Protein AF-R9J2E4-F1 (afdb_monomer)

Radius of gyration: 20.89 Å; Cα contacts (8 Å, |Δi|>4): 114; chains: 1; bounding box: 54×39×55 Å

Sequence (176 aa):
MMWQRSGEFEKGIFENISFSDSSAIKKELKNSLKVDINKNELLSELLDEFDKLCQMRHAIVHSSRVLAGKNAIQLNIPPSIDKLSIRVGYAQLQECASICTACVMTFNLKLFEVMGHRWAIDWRRLTDFWDEEKEDEYFSKIWDIFSSVIDRNEADLAEMTKAECINAIKIEYQLD

Mean predicted aligned error: 6.97 Å

pLDDT: mean 86.74, std 9.84, range [40.75, 96.5]

Secondary structure (DSSP, 8-state):
---PPTT-HHHHHTTT----SHHHHHHHHHHHH-----TTSHHHHHHHHHHHHHHHHHHHHHSTTB--HHHHHHTTPPP-SS--B----HHHHHHHHHHHHHHHHHHHHHHHHHHHHIIIIIGGG-TTT--GGGHHHHHHHHHHHHS-HHHHH-TTT-S--HHHHHHHHHHHHT--

Foldseek 3Di:
DDPDDPPCVVVVLCPVQDPLAVVSVQVSCCVPVVDHDDCPDPLVVLRLVSRLVSQQVCCVPPVVQWRDPVSCVSVVHDDDPDTDGDDADPVNVVVNVVSVVVNVLSVLVVVLVVLLVCLLPVQVPVPVRDDPVCSLVSLVVSCVVRPDPVCVVVVVNPPDDSVRVNVVSCVVSVHD

Structure (mmCIF, N/CA/C/O backbone):
data_AF-R9J2E4-F1
#
_entry.id   AF-R9J2E4-F1
#
loop_
_atom_site.group_PDB
_atom_site.id
_atom_site.type_symbol
_atom_site.label_atom_id
_atom_site.label_alt_id
_atom_site.label_comp_id
_atom_site.label_asym_id
_atom_site.label_entity_id
_atom_site.label_seq_id
_atom_site.pdbx_PDB_ins_code
_atom_site.Cartn_x
_atom_site.Cartn_y
_atom_site.Cartn_z
_atom_site.occupancy
_atom_site.B_iso_or_equiv
_atom_site.auth_seq_id
_atom_site.auth_comp_id
_atom_site.auth_asym_id
_atom_site.auth_atom_id
_atom_site.pdbx_PDB_model_num
ATOM 1 N N . MET A 1 1 ? 7.276 24.646 16.918 1.00 40.75 1 MET A N 1
ATOM 2 C CA . MET A 1 1 ? 6.003 25.365 16.699 1.00 40.75 1 MET A CA 1
ATOM 3 C C . MET A 1 1 ? 5.541 25.013 15.294 1.00 40.75 1 MET A C 1
ATOM 5 O O . MET A 1 1 ? 6.239 25.363 14.353 1.00 40.75 1 MET A O 1
ATOM 9 N N . MET A 1 2 ? 4.483 24.208 15.159 1.00 46.66 2 MET A N 1
ATOM 10 C CA . MET A 1 2 ? 3.918 23.849 13.851 1.00 46.66 2 MET A CA 1
ATOM 11 C C . MET A 1 2 ? 3.083 25.026 13.342 1.00 46.66 2 MET A C 1
ATOM 13 O O . MET A 1 2 ? 2.200 25.494 14.051 1.00 46.66 2 MET A O 1
ATOM 17 N N . TRP A 1 3 ? 3.396 25.515 12.144 1.00 57.69 3 TRP A N 1
ATOM 18 C CA . TRP A 1 3 ? 2.785 26.705 11.533 1.00 57.69 3 TRP A CA 1
ATOM 19 C C . TRP A 1 3 ? 1.560 26.393 10.657 1.00 57.69 3 TRP A C 1
ATOM 21 O O . TRP A 1 3 ? 1.085 27.259 9.928 1.00 57.69 3 TRP A O 1
ATOM 31 N N . GLN A 1 4 ? 1.057 25.158 10.685 1.00 58.44 4 GLN A N 1
ATOM 32 C CA . GLN A 1 4 ? 0.006 24.712 9.772 1.00 58.44 4 GLN A CA 1
ATOM 33 C C . GLN A 1 4 ? -1.395 24.885 10.365 1.00 58.44 4 GLN A C 1
ATOM 35 O O . GLN A 1 4 ? -1.623 24.646 11.552 1.00 58.44 4 GLN A O 1
ATOM 40 N N . ARG A 1 5 ? -2.342 25.306 9.516 1.00 55.28 5 ARG A N 1
ATOM 41 C CA . ARG A 1 5 ? -3.768 25.403 9.857 1.00 55.28 5 ARG A CA 1
ATOM 42 C C . ARG A 1 5 ? -4.357 24.007 10.087 1.00 55.28 5 ARG A C 1
ATOM 44 O O . ARG A 1 5 ? -3.925 23.031 9.475 1.00 55.28 5 ARG A O 1
ATOM 51 N N . SER A 1 6 ? -5.377 23.920 10.943 1.00 56.59 6 SER A N 1
ATOM 52 C CA . SER A 1 6 ? -6.160 22.694 11.138 1.00 56.59 6 SER A CA 1
ATOM 53 C C . SER A 1 6 ? -6.659 22.170 9.785 1.00 56.59 6 SER A C 1
ATOM 55 O O . SER A 1 6 ? -7.326 22.908 9.061 1.00 56.59 6 SER A O 1
ATOM 57 N N . GLY A 1 7 ? -6.314 20.925 9.445 1.00 60.28 7 GLY A N 1
ATOM 58 C CA . GLY A 1 7 ? -6.636 20.295 8.156 1.00 60.28 7 GLY A CA 1
ATOM 59 C C . GLY A 1 7 ? -5.485 20.224 7.142 1.00 60.28 7 GLY A C 1
ATOM 60 O O . GLY A 1 7 ? -5.644 19.583 6.111 1.00 60.28 7 GLY A O 1
ATOM 61 N N . GLU A 1 8 ? -4.318 20.820 7.418 1.00 66.19 8 GLU A N 1
ATOM 62 C CA . GLU A 1 8 ? -3.127 20.702 6.548 1.00 66.19 8 GLU A CA 1
ATOM 63 C C . GLU A 1 8 ? -2.007 19.839 7.137 1.00 66.19 8 GLU A C 1
ATOM 65 O O . GLU A 1 8 ? -0.929 19.744 6.556 1.00 66.19 8 GLU A O 1
ATOM 70 N N . PHE A 1 9 ? -2.277 19.174 8.259 1.00 72.38 9 PHE A N 1
ATOM 71 C CA . PHE A 1 9 ? -1.308 18.343 8.971 1.00 72.38 9 PHE A CA 1
ATOM 72 C C . PHE A 1 9 ? -0.713 17.238 8.084 1.00 72.38 9 PHE A C 1
ATOM 74 O O . PHE A 1 9 ? 0.498 17.033 8.080 1.00 72.38 9 PHE A O 1
ATOM 81 N N . GLU A 1 10 ? -1.550 16.610 7.252 1.00 72.81 10 GLU A N 1
ATOM 82 C CA . GLU A 1 10 ? -1.152 15.630 6.230 1.00 72.81 10 GLU A CA 1
ATOM 83 C C . GLU A 1 10 ? -0.033 16.188 5.328 1.00 72.81 10 GLU A C 1
ATOM 85 O O . GLU A 1 10 ? 0.986 15.542 5.091 1.00 72.81 10 GLU A O 1
ATOM 90 N N . LYS A 1 11 ? -0.187 17.436 4.858 1.00 72.00 11 LYS A N 1
ATOM 91 C CA . LYS A 1 11 ? 0.779 18.082 3.958 1.00 72.00 11 LYS A CA 1
ATOM 92 C C . LYS A 1 11 ? 2.100 18.373 4.661 1.00 72.00 11 LYS A C 1
ATOM 94 O O . LYS A 1 11 ? 3.134 18.324 4.009 1.00 72.00 11 LYS A O 1
ATOM 99 N N . GLY A 1 12 ? 2.071 18.684 5.959 1.00 76.69 12 GLY A N 1
ATOM 100 C CA . GLY A 1 12 ? 3.279 18.884 6.763 1.00 76.69 12 GLY A CA 1
ATOM 101 C C . GLY A 1 12 ? 4.038 17.605 7.052 1.00 76.69 12 GLY A C 1
ATOM 102 O O . GLY A 1 12 ? 5.264 17.614 7.004 1.00 76.69 12 GLY A O 1
ATOM 103 N N . ILE A 1 13 ? 3.328 16.502 7.302 1.00 76.88 13 ILE A N 1
ATOM 104 C CA . ILE A 1 13 ? 3.967 15.193 7.491 1.00 76.88 13 ILE A CA 1
ATOM 105 C C . ILE A 1 13 ? 4.740 14.796 6.232 1.00 76.88 13 ILE A C 1
ATOM 107 O O . ILE A 1 13 ? 5.854 14.291 6.334 1.00 76.88 13 ILE A O 1
ATOM 111 N N . PHE A 1 14 ? 4.169 15.053 5.054 1.00 81.19 14 PHE A N 1
ATOM 112 C CA . PHE A 1 14 ? 4.773 14.683 3.773 1.00 81.19 14 PHE A CA 1
ATOM 113 C C . PHE A 1 14 ? 5.559 15.817 3.100 1.00 81.19 14 PHE A C 1
ATOM 115 O O . PHE A 1 14 ? 5.962 15.694 1.940 1.00 81.19 14 PHE A O 1
ATOM 122 N N . GLU A 1 15 ? 5.820 16.917 3.807 1.00 77.62 15 GLU A N 1
ATOM 123 C CA . GLU A 1 15 ? 6.596 18.026 3.264 1.00 77.62 15 GLU A CA 1
ATOM 124 C C . GLU A 1 15 ? 8.044 17.576 3.008 1.00 77.62 15 GLU A C 1
ATOM 126 O O . GLU A 1 15 ? 8.717 17.045 3.890 1.00 77.62 15 GLU A O 1
ATOM 131 N N . ASN A 1 16 ? 8.541 17.794 1.786 1.00 78.19 16 ASN A N 1
ATOM 132 C CA . ASN A 1 16 ? 9.848 17.319 1.301 1.00 78.19 16 ASN A CA 1
ATOM 133 C C . ASN A 1 16 ? 9.989 15.794 1.160 1.00 78.19 16 ASN A C 1
ATOM 135 O O . ASN A 1 16 ? 11.105 15.292 0.999 1.00 78.19 16 ASN A O 1
ATOM 139 N N . ILE A 1 17 ? 8.881 15.053 1.170 1.00 81.06 17 ILE A N 1
ATOM 140 C CA . ILE A 1 17 ? 8.891 13.608 0.944 1.00 81.06 17 ILE A CA 1
ATOM 141 C C . ILE A 1 17 ? 8.565 13.323 -0.517 1.00 81.06 17 ILE A C 1
ATOM 143 O O . ILE A 1 17 ? 7.526 13.718 -1.040 1.00 81.06 17 ILE A O 1
ATOM 147 N N . SER A 1 18 ? 9.467 12.606 -1.180 1.00 78.81 18 SER A N 1
ATOM 148 C CA . SER A 1 18 ? 9.242 12.064 -2.515 1.00 78.81 18 SER A CA 1
ATOM 149 C C . SER A 1 18 ? 9.062 10.556 -2.400 1.00 78.81 18 SER A C 1
ATOM 151 O O . SER A 1 18 ? 9.998 9.847 -2.037 1.00 78.81 18 SER A O 1
ATOM 153 N N . PHE A 1 19 ? 7.877 10.049 -2.745 1.00 83.31 19 PHE A N 1
ATOM 154 C CA . PHE A 1 19 ? 7.602 8.610 -2.863 1.00 83.31 19 PHE A CA 1
ATOM 155 C C . PHE A 1 19 ? 8.169 8.053 -4.178 1.00 83.31 19 PHE A C 1
ATOM 157 O O . PHE A 1 19 ? 7.473 7.472 -5.009 1.00 83.31 19 PHE A O 1
ATOM 164 N N . SER A 1 20 ? 9.452 8.323 -4.410 1.00 84.31 20 SER A N 1
ATOM 165 C CA . SER A 1 20 ? 10.169 7.994 -5.641 1.00 84.31 20 SER A CA 1
ATOM 166 C C . SER A 1 20 ? 10.895 6.657 -5.594 1.00 84.31 20 SER A C 1
ATOM 168 O O . SER A 1 20 ? 11.514 6.321 -6.601 1.00 84.31 20 SER A O 1
ATOM 170 N N . ASP A 1 21 ? 10.833 5.952 -4.467 1.00 88.81 21 ASP A N 1
ATOM 171 C CA . ASP A 1 21 ? 11.380 4.618 -4.238 1.00 88.81 21 ASP A CA 1
ATOM 172 C C . ASP A 1 21 ? 10.720 3.977 -3.000 1.00 88.81 21 ASP A C 1
ATOM 174 O O . ASP A 1 21 ? 10.120 4.656 -2.156 1.00 88.81 21 ASP A O 1
ATOM 178 N N . SER A 1 22 ? 10.837 2.658 -2.889 1.00 92.12 22 SER A N 1
ATOM 179 C CA . SER A 1 22 ? 10.258 1.854 -1.818 1.00 92.12 22 SER A CA 1
ATOM 180 C C . SER A 1 22 ? 10.866 2.152 -0.452 1.00 92.12 22 SER A C 1
ATOM 182 O O . SER A 1 22 ? 10.202 1.958 0.568 1.00 92.12 22 SER A O 1
ATOM 184 N N . SER A 1 23 ? 12.110 2.638 -0.401 1.00 90.94 23 SER A N 1
ATOM 185 C CA . SER A 1 23 ? 12.793 2.927 0.858 1.00 90.94 23 SER A CA 1
ATOM 186 C C . SER A 1 23 ? 12.176 4.138 1.554 1.00 90.94 23 SER A C 1
ATOM 188 O O . SER A 1 23 ? 11.920 4.082 2.759 1.00 90.94 23 SER A O 1
ATOM 190 N N . ALA A 1 24 ? 11.845 5.184 0.791 1.00 90.56 24 ALA A N 1
ATOM 191 C CA . ALA A 1 24 ? 11.097 6.335 1.277 1.00 90.56 24 ALA A CA 1
ATOM 192 C C . ALA A 1 24 ? 9.703 5.915 1.764 1.00 90.56 24 ALA A C 1
ATOM 194 O O . ALA A 1 24 ? 9.311 6.267 2.874 1.00 90.56 24 ALA A O 1
ATOM 195 N N . ILE A 1 25 ? 8.993 5.086 0.990 1.00 91.56 25 ILE A N 1
ATOM 196 C CA . ILE A 1 25 ? 7.666 4.573 1.368 1.00 91.56 25 ILE A CA 1
ATOM 197 C C . ILE A 1 25 ? 7.732 3.791 2.692 1.00 91.56 25 ILE A C 1
ATOM 199 O O . ILE A 1 25 ? 7.012 4.114 3.636 1.00 91.56 25 ILE A O 1
ATOM 203 N N . LYS A 1 26 ? 8.632 2.802 2.796 1.00 91.94 26 LYS A N 1
ATOM 204 C CA . LYS A 1 26 ? 8.832 1.979 4.005 1.00 91.94 26 LYS A CA 1
ATOM 205 C C . LYS A 1 26 ? 9.209 2.841 5.216 1.00 91.94 26 LYS A C 1
ATOM 207 O O . LYS A 1 26 ? 8.680 2.644 6.309 1.00 91.94 26 LYS A O 1
ATOM 212 N N . LYS A 1 27 ? 10.099 3.819 5.021 1.00 91.44 27 LYS A N 1
ATOM 213 C CA . LYS A 1 27 ? 10.531 4.751 6.070 1.00 91.44 27 LYS A CA 1
ATOM 214 C C . LYS A 1 27 ? 9.365 5.567 6.616 1.00 91.44 27 LYS A C 1
ATOM 216 O O . LYS A 1 27 ? 9.210 5.647 7.832 1.00 91.44 27 LYS A O 1
ATOM 221 N N . GLU A 1 28 ? 8.542 6.148 5.751 1.00 90.19 28 GLU A N 1
ATOM 222 C CA . GLU A 1 28 ? 7.439 6.995 6.211 1.00 90.19 28 GLU A CA 1
ATOM 223 C C . GLU A 1 28 ? 6.280 6.204 6.795 1.00 90.19 28 GLU A C 1
ATOM 225 O O . GLU A 1 28 ? 5.696 6.615 7.796 1.00 90.19 28 GLU A O 1
ATOM 230 N N . LEU A 1 29 ? 6.022 5.010 6.269 1.00 90.88 29 LEU A N 1
ATOM 231 C CA . LEU A 1 29 ? 5.071 4.085 6.867 1.00 90.88 29 LEU A CA 1
ATOM 232 C C . LEU A 1 29 ? 5.463 3.733 8.317 1.00 90.88 29 LEU A C 1
ATOM 234 O O . LEU A 1 29 ? 4.635 3.776 9.234 1.00 90.88 29 LEU A O 1
ATOM 238 N N . LYS A 1 30 ? 6.755 3.494 8.555 1.00 91.62 30 LYS A N 1
ATOM 239 C CA . LYS A 1 30 ? 7.294 3.266 9.897 1.00 91.62 30 LYS A CA 1
ATOM 240 C C . LYS A 1 30 ? 7.274 4.521 10.766 1.00 91.62 30 LYS A C 1
ATOM 242 O O . LYS A 1 30 ? 6.938 4.438 11.944 1.00 91.62 30 LYS A O 1
ATOM 247 N N . ASN A 1 31 ? 7.624 5.687 10.230 1.00 89.69 31 ASN A N 1
ATOM 248 C CA . ASN A 1 31 ? 7.676 6.926 11.010 1.00 89.69 31 ASN A CA 1
ATOM 249 C C . ASN A 1 31 ? 6.286 7.374 11.457 1.00 89.69 31 ASN A C 1
ATOM 251 O O . ASN A 1 31 ? 6.080 7.592 12.656 1.00 89.69 31 ASN A O 1
ATOM 255 N N . SER A 1 32 ? 5.366 7.466 10.500 1.00 87.25 32 SER A N 1
ATOM 256 C CA . SER A 1 32 ? 4.040 8.052 10.674 1.00 87.25 32 SER A CA 1
ATOM 257 C C . SER A 1 32 ? 3.064 7.064 11.289 1.00 87.25 32 SER A C 1
ATOM 259 O O . SER A 1 32 ? 2.339 7.414 12.216 1.00 87.25 32 SER A O 1
ATOM 261 N N . LEU A 1 33 ? 3.072 5.814 10.819 1.00 89.62 33 LEU A N 1
ATOM 262 C CA . LEU A 1 33 ? 2.091 4.815 11.231 1.00 89.62 33 LEU A CA 1
ATOM 263 C C . LEU A 1 33 ? 2.682 3.698 12.080 1.00 89.62 33 LEU A C 1
ATOM 265 O O .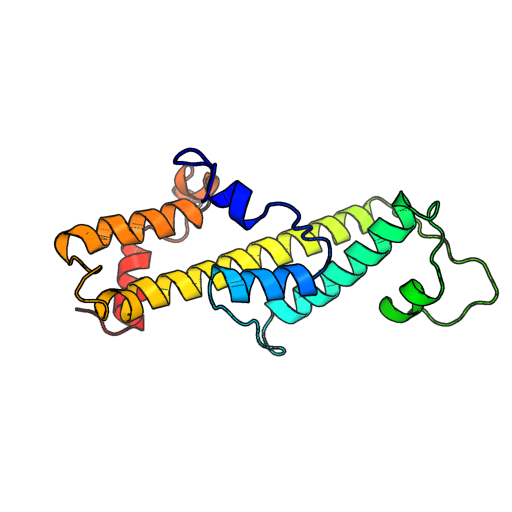 LEU A 1 33 ? 1.902 2.881 12.539 1.00 89.62 33 LEU A O 1
ATOM 269 N N . LYS A 1 34 ? 3.996 3.637 12.339 1.00 91.94 34 LYS A N 1
ATOM 270 C CA . LYS A 1 34 ? 4.633 2.535 13.096 1.00 91.94 34 LYS A CA 1
ATOM 271 C C . LYS A 1 34 ? 4.371 1.152 12.486 1.00 91.94 34 LYS A C 1
ATOM 273 O O . LYS A 1 34 ? 4.263 0.169 13.211 1.00 91.94 34 LYS A O 1
ATOM 278 N N . VAL A 1 35 ? 4.255 1.084 11.162 1.00 91.88 35 VAL A N 1
ATOM 279 C CA . VAL A 1 35 ? 4.082 -0.169 10.418 1.00 91.88 35 VAL A CA 1
ATOM 280 C C . VAL A 1 35 ? 5.398 -0.518 9.728 1.00 91.88 35 VAL A C 1
ATOM 282 O O . VAL A 1 35 ? 5.996 0.330 9.068 1.00 91.88 35 VAL A O 1
ATOM 285 N N . ASP A 1 36 ? 5.849 -1.759 9.891 1.00 89.56 36 ASP A N 1
ATOM 286 C CA . ASP A 1 36 ? 6.980 -2.327 9.155 1.00 89.56 36 ASP A CA 1
ATOM 287 C C . ASP A 1 36 ? 6.453 -3.288 8.081 1.00 89.56 36 ASP A C 1
ATOM 289 O O . ASP A 1 36 ? 5.491 -4.018 8.316 1.00 89.56 36 ASP A O 1
ATOM 293 N N . ILE A 1 37 ? 7.090 -3.282 6.908 1.00 87.69 37 ILE A N 1
ATOM 294 C CA . ILE A 1 37 ? 6.786 -4.213 5.813 1.00 87.69 37 ILE A CA 1
ATOM 295 C C . ILE A 1 37 ? 7.795 -5.351 5.879 1.00 87.69 37 ILE A C 1
ATOM 297 O O . ILE A 1 37 ? 9.005 -5.131 5.741 1.00 87.69 37 ILE A O 1
ATOM 301 N N . ASN A 1 38 ? 7.301 -6.570 6.073 1.00 86.81 38 ASN A N 1
ATOM 302 C CA . ASN A 1 38 ? 8.158 -7.746 6.130 1.00 86.81 38 ASN A CA 1
ATOM 303 C C . ASN A 1 38 ? 8.601 -8.152 4.721 1.00 86.81 38 ASN A C 1
ATOM 305 O O . ASN A 1 38 ? 7.844 -8.058 3.762 1.00 86.81 38 ASN A O 1
ATOM 309 N N . LYS A 1 39 ? 9.822 -8.684 4.592 1.00 80.81 39 LYS A N 1
ATOM 310 C CA . LYS A 1 39 ? 10.372 -9.094 3.286 1.00 80.81 39 LYS A CA 1
ATOM 311 C C . LYS A 1 39 ? 9.584 -10.207 2.589 1.00 80.81 39 LYS A C 1
ATOM 313 O O . LYS A 1 39 ? 9.682 -10.327 1.379 1.00 80.81 39 LYS A O 1
ATOM 318 N N . ASN A 1 40 ? 8.840 -11.006 3.352 1.00 79.31 40 ASN A N 1
ATOM 319 C CA . ASN A 1 40 ? 8.053 -12.129 2.836 1.00 79.31 40 ASN A CA 1
ATOM 320 C C . ASN A 1 40 ? 6.597 -11.736 2.526 1.00 79.31 40 ASN A C 1
ATOM 322 O O . ASN A 1 40 ? 5.790 -12.600 2.200 1.00 79.31 40 ASN A O 1
ATOM 326 N N . GLU A 1 41 ? 6.230 -10.464 2.698 1.00 87.06 41 GLU A N 1
ATOM 327 C CA . GLU A 1 41 ? 4.901 -9.975 2.339 1.00 87.06 41 GLU A CA 1
ATOM 328 C C . GLU A 1 41 ? 4.850 -9.643 0.847 1.00 87.06 41 GLU A C 1
ATOM 330 O O . GLU A 1 41 ? 5.783 -9.045 0.309 1.00 87.06 41 GLU A O 1
ATOM 335 N N . LEU A 1 42 ? 3.712 -9.933 0.209 1.00 90.38 42 LEU A N 1
ATOM 336 C CA . LEU A 1 42 ? 3.428 -9.575 -1.188 1.00 90.38 42 LEU A CA 1
ATOM 337 C C . LEU A 1 42 ? 3.718 -8.095 -1.482 1.00 90.38 42 LEU A C 1
ATOM 339 O O . LEU A 1 42 ? 4.216 -7.739 -2.548 1.00 90.38 42 LEU A O 1
ATOM 343 N N . LEU A 1 43 ? 3.445 -7.218 -0.511 1.00 92.62 43 LEU A N 1
ATOM 344 C CA . LEU A 1 43 ? 3.722 -5.795 -0.644 1.00 92.62 43 LEU A CA 1
ATOM 345 C C . LEU A 1 43 ? 5.216 -5.497 -0.828 1.00 92.62 43 LEU A C 1
ATOM 347 O O . LEU A 1 43 ? 5.563 -4.561 -1.543 1.00 92.62 43 LEU A O 1
ATOM 351 N N . SER A 1 44 ? 6.108 -6.276 -0.209 1.00 93.06 44 SER A N 1
ATOM 352 C CA . SER A 1 44 ? 7.548 -6.102 -0.406 1.00 93.06 44 SER A CA 1
ATOM 353 C C . SER A 1 44 ? 7.953 -6.424 -1.842 1.00 93.06 44 SER A C 1
ATOM 355 O O . SER A 1 44 ? 8.716 -5.660 -2.422 1.00 93.06 44 SER A O 1
ATOM 357 N N . GLU A 1 45 ? 7.418 -7.499 -2.423 1.00 92.38 45 GLU A N 1
ATOM 358 C CA . GLU A 1 45 ? 7.704 -7.892 -3.810 1.00 92.38 45 GLU A CA 1
ATOM 359 C C . GLU A 1 45 ? 7.188 -6.845 -4.810 1.00 92.38 45 GLU A C 1
ATOM 361 O O . GLU A 1 45 ? 7.903 -6.433 -5.723 1.00 92.38 4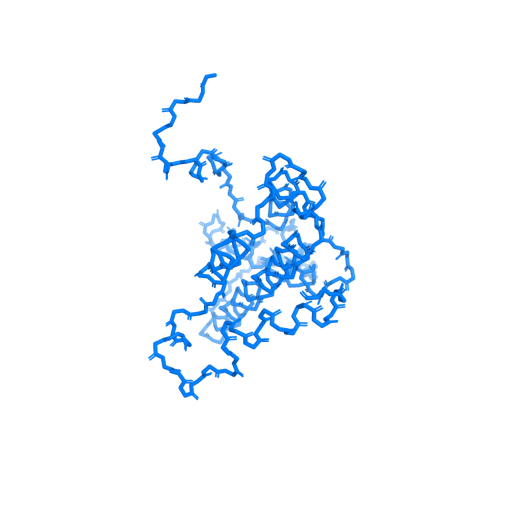5 GLU A O 1
ATOM 366 N N . LEU A 1 46 ? 5.970 -6.335 -4.598 1.00 94.44 46 LEU A N 1
ATOM 367 C CA . LEU A 1 46 ? 5.399 -5.277 -5.439 1.00 94.44 46 LEU A CA 1
ATOM 368 C C . LEU A 1 46 ? 6.175 -3.960 -5.340 1.00 94.44 46 LEU A C 1
ATOM 370 O O . LEU A 1 46 ? 6.313 -3.247 -6.334 1.00 94.44 46 LEU A O 1
ATOM 374 N N . LEU A 1 47 ? 6.703 -3.640 -4.157 1.00 94.50 47 LEU A N 1
ATOM 375 C CA . LEU A 1 47 ? 7.565 -2.478 -3.966 1.00 94.50 47 LEU A CA 1
ATOM 376 C C . LEU A 1 47 ? 8.908 -2.622 -4.697 1.00 94.50 47 LEU A C 1
ATOM 378 O O . LEU A 1 47 ? 9.420 -1.625 -5.205 1.00 94.50 47 LEU A O 1
ATOM 382 N N . ASP A 1 48 ? 9.446 -3.838 -4.805 1.00 92.81 48 ASP A N 1
ATOM 383 C CA . ASP A 1 48 ? 10.660 -4.095 -5.584 1.00 92.81 48 ASP A CA 1
ATOM 384 C C . ASP A 1 48 ? 10.400 -3.917 -7.095 1.00 92.81 48 ASP A C 1
ATOM 386 O O . ASP A 1 48 ? 11.221 -3.331 -7.805 1.00 92.81 48 ASP A O 1
ATOM 390 N N . GLU A 1 49 ? 9.236 -4.339 -7.606 1.00 93.50 49 GLU A N 1
ATOM 391 C CA . GLU A 1 49 ? 8.829 -4.046 -8.993 1.00 93.50 49 GLU A CA 1
ATOM 392 C C . GLU A 1 49 ? 8.588 -2.545 -9.224 1.00 93.50 49 GLU A C 1
ATOM 394 O O . GLU A 1 49 ? 9.008 -1.981 -10.242 1.00 93.50 49 GLU A O 1
ATOM 399 N N . PHE A 1 50 ? 7.976 -1.857 -8.259 1.00 94.81 50 PHE A N 1
ATOM 400 C CA . PHE A 1 50 ? 7.804 -0.405 -8.301 1.00 94.81 50 PHE A CA 1
ATOM 401 C C . PHE A 1 50 ? 9.150 0.342 -8.326 1.00 94.81 50 PHE A C 1
ATOM 403 O O . PHE A 1 50 ? 9.297 1.336 -9.047 1.00 94.81 50 PHE A O 1
ATOM 410 N N . ASP A 1 51 ? 10.167 -0.149 -7.615 1.00 93.44 51 ASP A N 1
ATOM 411 C CA . ASP A 1 51 ? 11.517 0.423 -7.655 1.00 93.44 51 ASP A CA 1
ATOM 412 C C . ASP A 1 51 ? 12.141 0.333 -9.049 1.00 93.44 51 ASP A C 1
ATOM 414 O O . ASP A 1 51 ? 12.754 1.301 -9.518 1.00 93.44 51 ASP A O 1
ATOM 418 N N . LYS A 1 52 ? 11.927 -0.774 -9.769 1.00 91.56 52 LYS A N 1
ATOM 419 C CA . LYS A 1 52 ? 12.372 -0.903 -11.167 1.00 91.56 52 LYS A CA 1
ATOM 420 C C . LYS A 1 52 ? 11.716 0.156 -12.052 1.00 91.56 52 LYS A C 1
ATOM 422 O O . LYS A 1 52 ? 12.407 0.815 -12.837 1.00 91.56 52 LYS A O 1
ATOM 427 N N . LEU A 1 53 ? 10.415 0.401 -11.876 1.00 92.56 53 LEU A N 1
ATOM 428 C CA . LEU A 1 53 ? 9.718 1.482 -12.581 1.00 92.56 53 LEU A CA 1
ATOM 429 C C . LEU A 1 53 ? 10.290 2.859 -12.242 1.00 92.56 53 LEU A C 1
ATOM 431 O O . LEU A 1 53 ? 10.453 3.697 -13.133 1.00 92.56 53 LEU A O 1
ATOM 435 N N . CYS A 1 54 ? 10.653 3.095 -10.983 1.00 90.62 54 CYS A N 1
ATOM 436 C CA . CYS A 1 54 ? 11.285 4.341 -10.564 1.00 90.62 54 CYS A CA 1
ATOM 437 C C . CYS A 1 54 ? 12.643 4.562 -11.247 1.00 90.62 54 CYS A C 1
ATOM 439 O O . CYS A 1 54 ? 12.927 5.685 -11.687 1.00 90.62 54 CYS A O 1
ATOM 441 N N . GLN A 1 55 ? 13.440 3.502 -11.427 1.00 88.50 55 GLN A N 1
ATOM 442 C CA . GLN A 1 55 ? 14.688 3.565 -12.197 1.00 88.50 55 GLN A CA 1
ATOM 443 C C . GLN A 1 55 ? 14.444 3.840 -13.684 1.00 88.50 55 GLN A C 1
ATOM 445 O O . GLN A 1 55 ? 15.143 4.664 -14.289 1.00 88.50 55 GLN A O 1
ATOM 450 N N . MET A 1 56 ? 13.425 3.208 -14.275 1.00 88.94 56 MET A N 1
ATOM 451 C CA . MET A 1 56 ? 13.033 3.461 -15.665 1.00 88.94 56 MET A CA 1
ATOM 452 C C . MET A 1 56 ? 12.565 4.907 -15.868 1.00 88.94 56 MET A C 1
ATOM 454 O O . MET A 1 56 ? 13.036 5.582 -16.787 1.00 88.94 56 MET A O 1
ATOM 458 N N . ARG A 1 57 ? 11.704 5.419 -14.977 1.00 89.19 57 ARG A N 1
ATOM 459 C CA . ARG A 1 57 ? 11.259 6.822 -14.956 1.00 89.19 57 ARG A CA 1
ATOM 460 C C . ARG A 1 57 ? 12.457 7.762 -14.906 1.00 89.19 57 ARG A C 1
ATOM 462 O O . ARG A 1 57 ? 12.526 8.698 -15.701 1.00 89.19 57 ARG A O 1
ATOM 469 N N . HIS A 1 58 ? 13.409 7.501 -14.010 1.00 85.81 58 HIS A N 1
ATOM 470 C CA . HIS A 1 58 ? 14.598 8.335 -13.869 1.00 85.81 58 HIS A CA 1
ATOM 471 C C . HIS A 1 58 ? 15.401 8.406 -15.177 1.00 85.81 58 HIS A C 1
ATOM 473 O O . HIS A 1 58 ? 15.718 9.498 -15.644 1.00 85.81 58 HIS A O 1
ATOM 479 N N . ALA A 1 59 ? 15.659 7.265 -15.821 1.00 86.19 59 ALA A N 1
ATOM 480 C CA . ALA A 1 59 ? 16.401 7.224 -17.080 1.00 86.19 59 ALA A CA 1
ATOM 481 C C . ALA A 1 59 ? 15.657 7.913 -18.243 1.00 86.19 59 ALA A C 1
ATOM 483 O O . ALA A 1 59 ? 16.275 8.608 -19.055 1.00 86.19 59 ALA A O 1
ATOM 484 N N . ILE A 1 60 ? 14.329 7.768 -18.325 1.00 88.69 60 ILE A N 1
ATOM 485 C CA . ILE A 1 60 ? 13.511 8.436 -19.350 1.00 88.69 60 ILE A CA 1
ATOM 486 C C . ILE A 1 60 ? 13.545 9.958 -19.173 1.00 88.69 60 ILE A C 1
ATOM 488 O O . ILE A 1 60 ? 13.807 10.667 -20.145 1.00 88.69 60 ILE A O 1
ATOM 492 N N . VAL A 1 61 ? 13.299 10.446 -17.954 1.00 86.75 61 VAL A N 1
ATOM 493 C CA . VAL A 1 61 ? 13.122 11.879 -17.667 1.00 86.75 61 VAL A CA 1
ATOM 494 C C . VAL A 1 61 ? 14.458 12.614 -17.583 1.00 86.75 61 VAL A C 1
ATOM 496 O O . VAL A 1 61 ? 14.605 13.691 -18.154 1.00 86.75 61 VAL A O 1
ATOM 499 N N . HIS A 1 62 ? 15.445 12.038 -16.897 1.00 84.94 62 HIS A N 1
ATOM 500 C CA . HIS A 1 62 ? 16.684 12.739 -16.544 1.00 84.94 62 HIS A CA 1
ATOM 501 C C . HIS A 1 62 ? 17.898 12.305 -17.363 1.00 84.94 62 HIS A C 1
ATOM 503 O O . HIS A 1 62 ? 18.930 12.969 -17.323 1.00 84.94 62 HIS A O 1
ATOM 509 N N . SER A 1 63 ? 17.803 11.214 -18.125 1.00 83.38 63 SER A N 1
ATOM 510 C CA . SER A 1 63 ? 18.946 10.671 -18.870 1.00 83.38 63 SER A CA 1
ATOM 511 C C . SER A 1 63 ? 18.677 10.525 -20.363 1.00 83.38 63 SER A C 1
ATOM 513 O O . SER A 1 63 ? 19.356 9.751 -21.024 1.00 83.38 63 SER A O 1
ATOM 515 N N . SER A 1 64 ? 17.707 11.252 -20.933 1.00 85.62 64 SER A N 1
ATOM 516 C CA . SER A 1 64 ? 17.355 11.156 -22.365 1.00 85.62 64 SER A CA 1
ATOM 517 C C . SER A 1 64 ? 17.108 9.708 -22.819 1.00 85.62 64 SER A C 1
ATOM 519 O O . SER A 1 64 ? 17.528 9.302 -23.905 1.00 85.62 64 SER A O 1
ATOM 521 N N . ARG A 1 65 ? 16.445 8.915 -21.963 1.00 86.88 65 ARG A N 1
ATOM 522 C CA . ARG A 1 65 ? 16.169 7.476 -22.147 1.00 86.88 65 ARG A CA 1
ATOM 523 C C . ARG A 1 65 ? 17.409 6.590 -22.163 1.00 86.88 65 ARG A C 1
ATOM 525 O O . ARG A 1 65 ? 17.321 5.447 -22.598 1.00 86.88 65 ARG A O 1
ATOM 532 N N . VAL A 1 66 ? 18.557 7.093 -21.736 1.00 86.94 66 VAL A N 1
ATOM 533 C CA . VAL A 1 66 ? 19.798 6.327 -21.643 1.00 86.94 66 VAL A CA 1
ATOM 534 C C . VAL A 1 66 ? 19.873 5.699 -20.268 1.00 86.94 66 VAL A C 1
ATOM 536 O O . VAL A 1 66 ? 19.771 6.394 -19.260 1.00 86.94 66 VAL A O 1
ATOM 539 N N . LEU A 1 67 ? 20.067 4.387 -20.224 1.00 84.75 67 LEU A N 1
ATOM 540 C CA . LEU A 1 67 ? 20.211 3.686 -18.963 1.00 84.75 67 LEU A CA 1
ATOM 541 C C . LEU A 1 67 ? 21.678 3.714 -18.525 1.00 84.75 67 LEU A C 1
ATOM 543 O O . LEU A 1 67 ? 22.543 3.117 -19.164 1.00 84.75 67 LEU A O 1
ATOM 547 N N . ALA A 1 68 ? 21.962 4.422 -17.433 1.00 83.25 68 ALA A N 1
ATOM 548 C CA . ALA A 1 68 ? 23.281 4.396 -16.813 1.00 83.25 68 ALA A CA 1
ATOM 549 C C . ALA A 1 68 ? 23.570 3.010 -16.211 1.00 83.25 68 ALA A C 1
ATOM 551 O O . ALA A 1 68 ? 22.663 2.347 -15.706 1.00 83.25 68 ALA A O 1
ATOM 552 N N . GLY A 1 69 ? 24.843 2.598 -16.188 1.00 80.44 69 GLY A N 1
ATOM 553 C CA . GLY A 1 69 ? 25.245 1.270 -15.702 1.00 80.44 69 GLY A CA 1
ATOM 554 C C . GLY A 1 69 ? 24.773 0.957 -14.276 1.00 80.44 69 GLY A C 1
ATOM 555 O O . GLY A 1 69 ? 24.338 -0.156 -14.005 1.00 80.44 69 GLY A O 1
ATOM 556 N N . LYS A 1 70 ? 24.753 1.955 -13.380 1.00 80.38 70 LYS A N 1
ATOM 557 C CA . LYS A 1 70 ? 24.234 1.795 -12.011 1.00 80.38 70 LYS A CA 1
ATOM 558 C C . LYS A 1 70 ? 22.758 1.372 -11.990 1.00 80.38 70 LYS A C 1
ATOM 560 O O . LYS A 1 70 ? 22.388 0.500 -11.211 1.00 80.38 70 LYS A O 1
ATOM 565 N N . ASN A 1 71 ? 21.939 1.949 -12.866 1.00 79.12 71 ASN A N 1
ATOM 566 C CA . ASN A 1 71 ? 20.515 1.631 -12.963 1.00 79.12 71 ASN A CA 1
ATOM 567 C C . ASN A 1 71 ? 20.311 0.287 -13.681 1.00 79.12 71 ASN A C 1
ATOM 569 O O . ASN A 1 71 ? 19.420 -0.470 -13.318 1.00 79.12 71 ASN A O 1
ATOM 573 N N . ALA A 1 72 ? 21.165 -0.046 -14.656 1.00 82.94 72 ALA A N 1
ATOM 574 C CA . ALA A 1 72 ? 21.149 -1.347 -15.329 1.00 82.94 72 ALA A CA 1
ATOM 575 C C . ALA A 1 72 ? 21.392 -2.512 -14.360 1.00 82.94 72 ALA A C 1
ATOM 577 O O . ALA A 1 72 ? 20.685 -3.513 -14.435 1.00 82.94 72 ALA A O 1
ATOM 578 N N . ILE A 1 73 ? 22.312 -2.349 -13.402 1.00 83.38 73 ILE A N 1
ATOM 579 C CA . ILE A 1 73 ? 22.552 -3.338 -12.339 1.00 83.38 73 ILE A CA 1
ATOM 580 C C . ILE A 1 73 ? 21.289 -3.551 -11.497 1.00 83.38 73 ILE A C 1
ATOM 582 O O . ILE A 1 73 ? 20.914 -4.689 -11.241 1.00 83.38 73 ILE A O 1
ATOM 586 N N . GLN A 1 74 ? 20.601 -2.475 -11.105 1.00 80.94 74 GLN A N 1
ATOM 587 C CA . GLN A 1 74 ? 19.365 -2.571 -10.312 1.00 80.94 74 GLN A CA 1
ATOM 588 C C . GLN A 1 74 ? 18.210 -3.232 -11.076 1.00 80.94 74 GLN A C 1
ATOM 590 O O . GLN A 1 74 ? 17.344 -3.852 -10.470 1.00 80.94 74 GLN A O 1
ATOM 595 N N . LEU A 1 75 ? 18.215 -3.133 -12.405 1.00 84.69 75 LEU A N 1
ATOM 596 C CA . LEU A 1 75 ? 17.257 -3.804 -13.282 1.00 84.69 75 LEU A CA 1
ATOM 597 C C . LEU A 1 75 ? 17.692 -5.227 -13.676 1.00 84.69 75 LEU A C 1
ATOM 599 O O . LEU A 1 75 ? 17.017 -5.854 -14.488 1.00 84.69 75 LEU A O 1
ATOM 603 N N . ASN A 1 76 ? 18.805 -5.739 -13.134 1.00 85.94 76 ASN A N 1
ATOM 604 C CA . ASN A 1 76 ? 19.406 -7.024 -13.510 1.00 85.94 76 ASN A CA 1
ATOM 605 C C . ASN A 1 76 ? 19.672 -7.159 -15.022 1.00 85.94 76 ASN A C 1
ATOM 607 O O . ASN A 1 76 ? 19.591 -8.250 -15.589 1.00 85.94 76 ASN A O 1
ATOM 611 N N . ILE A 1 77 ? 19.995 -6.049 -15.690 1.00 86.38 77 ILE A N 1
ATOM 612 C CA . ILE A 1 77 ? 20.330 -6.048 -17.114 1.00 86.38 77 ILE A CA 1
ATOM 613 C C . ILE A 1 77 ? 21.810 -6.423 -17.273 1.00 86.38 77 ILE A C 1
ATOM 615 O O . ILE A 1 77 ? 22.665 -5.794 -16.639 1.00 86.38 77 ILE A O 1
ATOM 619 N N . PRO A 1 78 ? 22.144 -7.417 -18.120 1.00 86.12 78 PRO A N 1
ATOM 620 C CA . PRO A 1 78 ? 23.526 -7.807 -18.359 1.00 86.12 78 PRO A CA 1
ATOM 621 C C . PRO A 1 78 ? 24.392 -6.645 -18.873 1.00 86.12 78 PRO A C 1
ATOM 623 O O . PRO A 1 78 ? 23.889 -5.763 -19.578 1.00 86.12 78 PRO A O 1
ATOM 626 N N . PRO A 1 79 ? 25.705 -6.649 -18.581 1.00 85.06 79 PRO A N 1
ATOM 627 C CA . PRO A 1 79 ? 26.626 -5.668 -19.138 1.00 85.06 79 PRO A CA 1
ATOM 628 C C . PRO A 1 79 ? 26.581 -5.672 -20.669 1.00 85.06 79 PRO A C 1
ATOM 630 O O . PRO A 1 79 ? 26.585 -6.730 -21.296 1.00 85.06 79 PRO A O 1
ATOM 633 N N . SER A 1 80 ? 26.586 -4.483 -21.267 1.00 84.25 80 SER A N 1
ATOM 634 C CA . SER A 1 80 ? 26.642 -4.296 -22.715 1.00 84.25 80 SER A CA 1
ATOM 635 C C . SER A 1 80 ? 27.706 -3.263 -23.064 1.00 84.25 80 SER A C 1
ATOM 637 O O . SER A 1 80 ? 27.913 -2.303 -22.321 1.00 84.25 80 SER A O 1
ATOM 639 N N . ILE A 1 81 ? 28.377 -3.471 -24.196 1.00 82.44 81 ILE A N 1
ATOM 640 C CA . ILE A 1 81 ? 29.303 -2.493 -24.787 1.00 82.44 81 ILE A CA 1
ATOM 641 C C . ILE A 1 81 ? 28.504 -1.338 -25.406 1.00 82.44 81 ILE A C 1
ATOM 643 O O . ILE A 1 81 ? 28.949 -0.190 -25.407 1.00 82.44 81 ILE A O 1
ATOM 647 N N . ASP A 1 82 ? 27.298 -1.639 -25.890 1.00 85.81 82 ASP A N 1
ATOM 648 C CA . ASP A 1 82 ? 26.428 -0.674 -26.539 1.00 85.81 82 ASP A CA 1
ATOM 649 C C . ASP A 1 82 ? 25.620 0.146 -25.540 1.00 85.81 82 ASP A C 1
ATOM 651 O O . ASP A 1 82 ? 25.226 -0.295 -24.456 1.00 85.81 82 ASP A O 1
ATOM 655 N N . LYS A 1 83 ? 25.297 1.366 -25.967 1.00 84.19 83 LYS A N 1
ATOM 656 C CA . LYS A 1 83 ? 24.443 2.279 -25.220 1.00 84.19 83 LYS A CA 1
ATOM 657 C C . LYS A 1 83 ? 23.033 1.700 -25.084 1.00 84.19 83 LYS A C 1
ATOM 659 O O . LYS A 1 83 ? 22.272 1.652 -26.049 1.00 84.19 83 LYS A O 1
ATOM 664 N N . LEU A 1 84 ? 22.655 1.348 -23.859 1.00 87.19 84 LEU A N 1
ATOM 665 C CA . LEU A 1 84 ? 21.306 0.891 -23.541 1.00 87.19 84 LEU A CA 1
ATOM 666 C C . LEU A 1 84 ? 20.329 2.070 -23.532 1.00 87.19 84 LEU A C 1
ATOM 668 O O . LEU A 1 84 ? 20.533 3.065 -22.830 1.00 87.19 84 LEU A O 1
ATOM 672 N N . SER A 1 85 ? 19.254 1.953 -24.312 1.00 87.94 85 SER A N 1
ATOM 673 C CA . SER A 1 85 ? 18.194 2.955 -24.368 1.00 87.94 85 SER A CA 1
ATOM 674 C C . SER A 1 85 ? 16.829 2.344 -24.089 1.00 87.94 85 SER A C 1
ATOM 676 O O . SER A 1 85 ? 16.457 1.331 -24.677 1.00 87.94 85 SER A O 1
ATOM 678 N N . ILE A 1 86 ? 16.072 2.993 -23.209 1.00 88.25 86 ILE A N 1
ATOM 679 C CA . ILE A 1 86 ? 14.717 2.590 -22.856 1.00 88.25 86 ILE A CA 1
ATOM 680 C C . ILE A 1 86 ? 13.761 3.005 -23.974 1.00 88.25 86 ILE A C 1
ATOM 682 O O . ILE A 1 86 ? 13.670 4.179 -24.349 1.00 88.25 86 ILE A O 1
ATOM 686 N N . ARG A 1 87 ? 12.999 2.031 -24.470 1.00 88.69 87 ARG A N 1
ATOM 687 C CA . ARG A 1 87 ? 11.864 2.248 -25.366 1.00 88.69 87 ARG A CA 1
ATOM 688 C C . ARG A 1 87 ? 10.627 1.663 -24.710 1.00 88.69 87 ARG A C 1
ATOM 690 O O . ARG A 1 87 ? 10.627 0.495 -24.347 1.00 88.69 87 ARG A O 1
ATOM 697 N N . VAL A 1 88 ? 9.597 2.486 -24.559 1.00 88.81 88 VAL A N 1
ATOM 698 C CA . VAL A 1 88 ? 8.332 2.081 -23.947 1.00 88.81 88 VAL A CA 1
ATOM 699 C C . VAL A 1 88 ? 7.259 2.148 -25.024 1.00 88.81 88 VAL A C 1
ATOM 701 O O . VAL A 1 88 ? 6.997 3.221 -25.569 1.00 88.81 88 VAL A O 1
ATOM 704 N N . GLY A 1 89 ? 6.701 0.993 -25.379 1.00 92.69 89 GLY A N 1
ATOM 705 C CA . GLY A 1 89 ? 5.514 0.892 -26.219 1.00 92.69 89 GLY A CA 1
ATOM 706 C C . GLY A 1 89 ? 4.240 0.892 -25.377 1.00 92.69 89 GLY A C 1
ATOM 707 O O . GLY A 1 89 ? 4.282 0.919 -24.149 1.00 92.69 89 GLY A O 1
ATOM 708 N N . TYR A 1 90 ? 3.087 0.827 -26.041 1.00 93.81 90 TYR A N 1
ATOM 709 C CA . TYR A 1 90 ? 1.793 0.821 -25.355 1.00 93.81 90 TYR A CA 1
ATOM 710 C C . TYR A 1 90 ? 1.635 -0.366 -24.391 1.00 93.81 90 TYR A C 1
ATOM 712 O O . TYR A 1 90 ? 1.173 -0.177 -23.273 1.00 93.81 90 TYR A O 1
ATOM 720 N N . ALA A 1 91 ? 2.084 -1.564 -24.782 1.00 95.44 91 ALA A N 1
ATOM 721 C CA . ALA A 1 91 ? 2.044 -2.745 -23.917 1.00 95.44 91 ALA A CA 1
ATOM 722 C C . ALA A 1 91 ? 2.853 -2.538 -22.624 1.00 95.44 91 ALA A C 1
ATOM 724 O O . ALA A 1 91 ? 2.332 -2.744 -21.535 1.00 95.44 91 ALA A O 1
ATOM 725 N N . GLN A 1 92 ? 4.080 -2.017 -22.734 1.00 93.88 92 GLN A N 1
ATOM 726 C CA . GLN A 1 92 ? 4.908 -1.725 -21.559 1.00 93.88 92 GLN A CA 1
ATOM 727 C C . GLN A 1 92 ? 4.300 -0.617 -20.686 1.00 93.88 92 GLN A C 1
ATOM 729 O O . GLN A 1 92 ? 4.441 -0.652 -19.471 1.00 93.88 92 GLN A O 1
ATOM 734 N N . LEU A 1 93 ? 3.604 0.367 -21.271 1.00 93.31 93 LEU A N 1
ATOM 735 C CA . LEU A 1 93 ? 2.873 1.366 -20.481 1.00 93.31 93 LEU A CA 1
ATOM 736 C C . LEU A 1 93 ? 1.744 0.733 -19.658 1.00 93.31 93 LEU A C 1
ATOM 738 O O . LEU A 1 93 ? 1.556 1.122 -18.508 1.00 93.31 93 LEU A O 1
ATOM 742 N N . GLN A 1 94 ? 1.021 -0.236 -20.223 1.00 95.50 94 GLN A N 1
ATOM 743 C CA . GLN A 1 94 ? -0.024 -0.968 -19.503 1.00 95.50 94 GLN A CA 1
ATOM 744 C C . GLN A 1 94 ? 0.558 -1.823 -18.372 1.00 95.50 94 GLN A C 1
ATOM 746 O O . GLN A 1 94 ? 0.013 -1.825 -17.272 1.00 95.50 94 GLN A O 1
ATOM 751 N N . GLU A 1 95 ? 1.701 -2.475 -18.594 1.00 94.25 95 GLU A N 1
ATOM 752 C CA . GLU A 1 95 ? 2.424 -3.210 -17.545 1.00 94.25 95 GLU A CA 1
ATOM 753 C C . GLU A 1 95 ? 2.855 -2.280 -16.400 1.00 94.25 95 GLU A C 1
ATOM 755 O O . GLU A 1 95 ? 2.592 -2.571 -15.233 1.00 94.25 95 GLU A O 1
ATOM 760 N N . CYS A 1 96 ? 3.429 -1.113 -16.717 1.00 94.12 96 CYS A N 1
ATOM 761 C CA . CYS A 1 96 ? 3.771 -0.100 -15.714 1.00 94.12 96 CYS A CA 1
ATOM 762 C C . CYS A 1 96 ? 2.543 0.341 -14.902 1.00 94.12 96 CYS A C 1
ATOM 764 O O . CYS A 1 96 ? 2.613 0.455 -13.679 1.00 94.12 96 CYS A O 1
ATOM 766 N N . ALA A 1 97 ? 1.416 0.591 -15.577 1.00 94.50 97 ALA A N 1
ATOM 767 C CA . ALA A 1 97 ? 0.170 0.967 -14.916 1.00 94.50 97 ALA A CA 1
ATOM 768 C C . ALA A 1 97 ? -0.347 -0.159 -14.008 1.00 94.50 97 ALA A C 1
ATOM 770 O O . ALA A 1 97 ? -0.769 0.110 -12.886 1.00 94.50 97 ALA A O 1
ATOM 771 N N . SER A 1 98 ? -0.258 -1.412 -14.458 1.00 96.50 98 SER A N 1
ATOM 772 C CA . SER A 1 98 ? -0.651 -2.588 -13.680 1.00 96.50 98 SER A CA 1
ATOM 773 C C . SER A 1 98 ? 0.173 -2.732 -12.398 1.00 96.50 98 SER A C 1
ATOM 775 O O . SER A 1 98 ? -0.415 -2.904 -11.332 1.00 96.50 98 SER A O 1
ATOM 777 N N . ILE A 1 99 ? 1.499 -2.566 -12.464 1.00 95.56 99 ILE A N 1
ATOM 778 C CA . ILE A 1 99 ? 2.380 -2.602 -11.281 1.00 95.56 99 ILE A CA 1
ATOM 779 C C . ILE A 1 99 ? 2.000 -1.497 -10.286 1.00 95.56 99 ILE A C 1
ATOM 781 O O . ILE A 1 99 ? 1.845 -1.772 -9.097 1.00 95.56 99 ILE A O 1
ATOM 785 N N . CYS A 1 100 ? 1.811 -0.257 -10.755 1.00 94.75 100 CYS A N 1
ATOM 786 C CA . CYS A 1 100 ? 1.400 0.853 -9.890 1.00 94.75 100 CYS A CA 1
ATOM 787 C C . CYS A 1 100 ? 0.054 0.572 -9.207 1.00 94.75 100 CYS A C 1
ATOM 789 O O . CYS A 1 100 ? -0.069 0.754 -7.997 1.00 94.75 100 CYS A O 1
ATOM 791 N N . THR A 1 101 ? -0.937 0.097 -9.963 1.00 94.50 101 THR A N 1
ATOM 792 C CA . THR A 1 101 ? -2.266 -0.242 -9.438 1.00 94.50 101 THR A CA 1
ATOM 793 C C . THR A 1 101 ? -2.188 -1.365 -8.409 1.00 94.50 101 THR A C 1
ATOM 795 O O . THR A 1 101 ? -2.703 -1.210 -7.304 1.00 94.50 101 THR A O 1
ATOM 798 N N . ALA A 1 102 ? -1.489 -2.460 -8.721 1.00 95.56 102 ALA A N 1
ATOM 799 C CA . ALA A 1 102 ? -1.314 -3.584 -7.80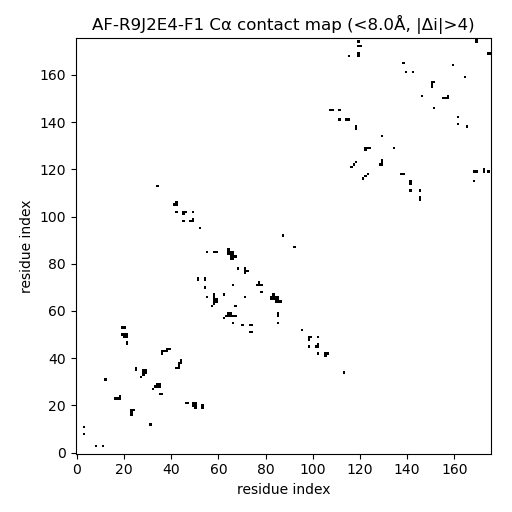6 1.00 95.56 102 ALA A CA 1
ATOM 800 C C . ALA A 1 102 ? -0.607 -3.159 -6.511 1.00 95.56 102 ALA A C 1
ATOM 802 O O . ALA A 1 102 ? -1.026 -3.551 -5.418 1.00 95.56 102 ALA A O 1
ATOM 803 N N . CYS A 1 103 ? 0.424 -2.313 -6.621 1.00 94.56 103 CYS A N 1
ATOM 804 C CA . CYS A 1 103 ? 1.130 -1.762 -5.470 1.00 94.56 103 CYS A CA 1
ATOM 805 C C . CYS A 1 103 ? 0.191 -0.930 -4.587 1.00 94.56 103 CYS A C 1
ATOM 807 O O . CYS A 1 103 ? 0.135 -1.172 -3.385 1.00 94.56 103 CYS A O 1
ATOM 809 N N . VAL A 1 104 ? -0.578 0.005 -5.159 1.00 92.69 104 VAL A N 1
ATOM 810 C CA . VAL A 1 104 ? -1.524 0.847 -4.399 1.00 92.69 104 VAL A CA 1
ATOM 811 C C . VAL A 1 104 ? -2.621 0.008 -3.746 1.00 92.69 104 VAL A C 1
ATOM 813 O O . VAL A 1 104 ? -2.895 0.191 -2.563 1.00 92.69 104 VAL A O 1
ATOM 816 N N . MET A 1 105 ? -3.216 -0.940 -4.474 1.00 92.56 105 MET A N 1
ATOM 817 C CA . MET A 1 105 ? -4.255 -1.821 -3.930 1.00 92.56 105 MET A CA 1
ATOM 818 C C . MET A 1 105 ? -3.730 -2.647 -2.754 1.00 92.56 105 MET A C 1
ATOM 820 O O . MET A 1 105 ? -4.337 -2.658 -1.687 1.00 92.56 105 MET A O 1
ATOM 824 N N . THR A 1 106 ? -2.569 -3.284 -2.917 1.00 94.56 106 THR A N 1
ATOM 825 C CA . THR A 1 106 ? -1.968 -4.107 -1.857 1.00 94.56 106 THR A CA 1
ATOM 826 C C . THR A 1 106 ? -1.559 -3.258 -0.655 1.00 94.56 106 THR A C 1
ATOM 828 O O . THR A 1 106 ? -1.723 -3.680 0.489 1.00 94.56 106 THR A O 1
ATOM 831 N N . PHE A 1 107 ? -1.075 -2.036 -0.892 1.00 93.06 107 PHE A N 1
ATOM 832 C CA . PHE A 1 107 ? -0.755 -1.091 0.174 1.00 93.06 107 PHE A CA 1
ATOM 833 C C . PHE A 1 107 ? -2.011 -0.679 0.953 1.00 93.06 107 PHE A C 1
ATOM 835 O O . PHE A 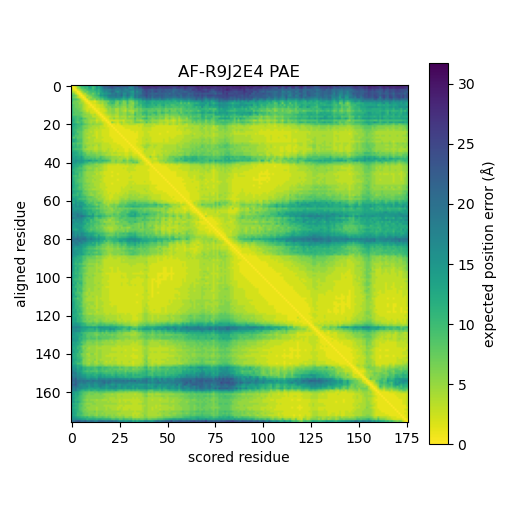1 107 ? -2.002 -0.706 2.182 1.00 93.06 107 PHE A O 1
ATOM 842 N N . ASN A 1 108 ? -3.108 -0.365 0.256 1.00 92.88 108 ASN A N 1
ATOM 843 C CA . ASN A 1 108 ? -4.389 -0.026 0.879 1.00 92.88 108 ASN A CA 1
ATOM 844 C C . ASN A 1 108 ? -4.946 -1.190 1.704 1.00 92.88 108 ASN A C 1
ATOM 846 O O . ASN A 1 108 ? -5.384 -0.966 2.828 1.00 92.88 108 ASN A O 1
ATOM 850 N N . LEU A 1 109 ? -4.867 -2.424 1.196 1.00 92.62 109 LEU A N 1
ATOM 851 C CA . LEU A 1 109 ? -5.275 -3.620 1.939 1.00 92.62 109 LEU A CA 1
ATOM 852 C C . LEU A 1 109 ? -4.448 -3.805 3.215 1.00 92.62 109 LEU A C 1
ATOM 854 O O . LEU A 1 109 ? -5.016 -4.008 4.285 1.00 92.62 109 LEU A O 1
ATOM 858 N N . LYS A 1 110 ? -3.119 -3.662 3.133 1.00 93.88 110 LYS A N 1
ATOM 859 C CA . LYS A 1 110 ? -2.237 -3.756 4.306 1.00 93.88 110 LYS A CA 1
ATOM 860 C C . LYS A 1 110 ? -2.545 -2.680 5.344 1.00 93.88 110 LYS A C 1
ATOM 862 O O . LYS A 1 110 ? -2.555 -2.950 6.542 1.00 93.88 110 LYS A O 1
ATOM 867 N N . LEU A 1 111 ? -2.779 -1.447 4.904 1.00 94.44 111 LEU A N 1
ATOM 868 C CA . LEU A 1 111 ? -3.156 -0.370 5.813 1.00 94.44 111 LEU A CA 1
ATOM 869 C C . LEU A 1 111 ? -4.525 -0.615 6.446 1.00 94.44 111 LEU A C 1
ATOM 871 O O . LEU A 1 111 ? -4.677 -0.375 7.642 1.00 94.44 111 LEU A O 1
ATOM 875 N N . PHE A 1 112 ? -5.492 -1.114 5.678 1.00 95.06 112 PHE A N 1
ATOM 876 C CA . PHE A 1 112 ? -6.802 -1.474 6.201 1.00 95.06 112 PHE A CA 1
ATOM 877 C C . PHE A 1 112 ? -6.696 -2.571 7.265 1.00 95.06 112 PHE A C 1
ATOM 879 O O . PHE A 1 112 ? -7.232 -2.390 8.351 1.00 95.06 112 PHE A O 1
ATOM 886 N N . GLU A 1 113 ? -5.934 -3.639 7.008 1.00 94.00 113 GLU A N 1
ATOM 887 C CA . GLU A 1 113 ? -5.639 -4.708 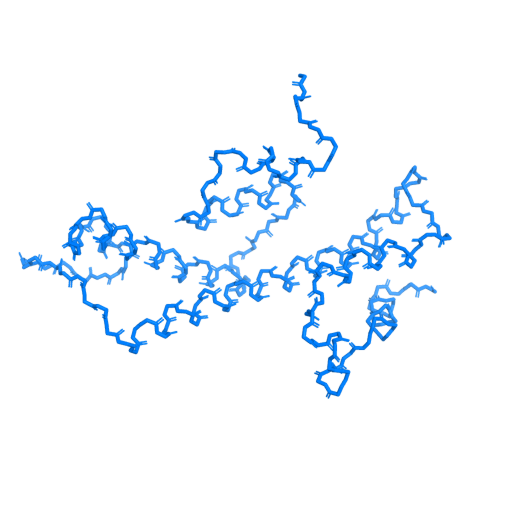7.977 1.00 94.00 113 GLU A CA 1
ATOM 888 C C . GLU A 1 113 ? -5.072 -4.131 9.286 1.00 94.00 113 GLU A C 1
ATOM 890 O O . GLU A 1 113 ? -5.586 -4.393 10.373 1.00 94.00 113 GLU A O 1
ATOM 895 N N . VAL A 1 114 ? -4.052 -3.270 9.190 1.00 95.25 114 VAL A N 1
ATOM 896 C CA . VAL A 1 114 ? -3.443 -2.624 10.364 1.00 95.25 114 VAL A CA 1
ATOM 897 C C . VAL A 1 114 ? -4.452 -1.762 11.122 1.00 95.25 114 VAL A C 1
ATOM 899 O O . VAL A 1 114 ? -4.479 -1.778 12.354 1.00 95.25 114 VAL A O 1
ATOM 9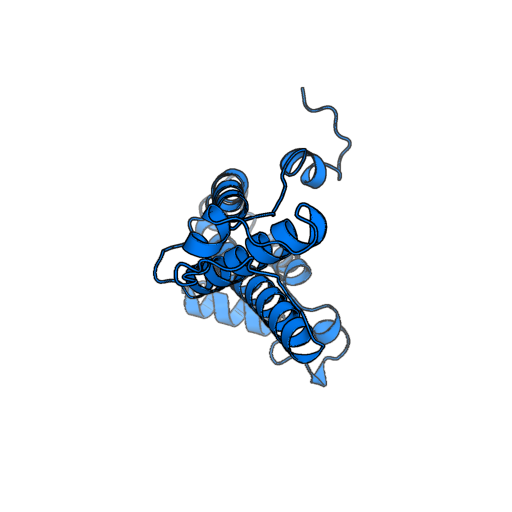02 N N . MET A 1 115 ? -5.250 -0.966 10.414 1.00 96.19 115 MET A N 1
ATOM 903 C CA . MET A 1 115 ? -6.226 -0.076 11.042 1.00 96.19 115 MET A CA 1
ATOM 904 C C . MET A 1 115 ? -7.389 -0.861 11.652 1.00 96.19 115 MET A C 1
ATOM 906 O O . MET A 1 115 ? -7.836 -0.507 12.741 1.00 96.19 115 MET A O 1
ATOM 910 N N . GLY A 1 116 ? -7.810 -1.953 11.012 1.00 95.75 116 GLY A N 1
ATOM 911 C CA . GLY A 1 116 ? -8.776 -2.914 11.533 1.00 95.75 116 GLY A CA 1
ATOM 912 C C . GLY A 1 116 ? -8.285 -3.552 12.828 1.00 95.75 116 GLY A C 1
ATOM 913 O O . GLY A 1 116 ? -8.988 -3.472 13.830 1.00 95.75 116 GLY A O 1
ATOM 914 N N . HIS A 1 117 ? -7.048 -4.063 12.861 1.00 95.38 117 HIS A N 1
ATOM 915 C CA . HIS A 1 117 ? -6.420 -4.571 14.089 1.00 95.38 117 HIS A CA 1
ATOM 916 C C . HIS A 1 117 ? -6.360 -3.505 15.190 1.00 95.38 117 HIS A C 1
ATOM 918 O O . HIS A 1 117 ? -6.671 -3.771 16.350 1.00 95.38 117 HIS A O 1
ATOM 924 N N . ARG A 1 118 ? -5.959 -2.276 14.847 1.00 95.12 118 ARG A N 1
ATOM 925 C CA . ARG A 1 118 ? -5.871 -1.178 15.819 1.00 95.12 118 ARG A CA 1
ATOM 926 C C . ARG A 1 118 ? -7.214 -0.834 16.416 1.00 95.12 118 ARG A C 1
ATOM 928 O O . ARG A 1 118 ? -7.314 -0.706 17.630 1.00 95.12 118 ARG A O 1
ATOM 935 N N . TRP A 1 119 ? -8.229 -0.703 15.573 1.00 95.75 119 TRP A N 1
ATOM 936 C CA . TRP A 1 119 ? -9.592 -0.501 16.025 1.00 95.75 119 TRP A CA 1
ATOM 937 C C . TRP A 1 119 ? -10.056 -1.678 16.884 1.00 95.75 119 TRP A C 1
ATOM 939 O O . TRP A 1 119 ? -10.584 -1.450 17.965 1.00 95.75 119 TRP A O 1
ATOM 949 N N . ALA A 1 120 ? -9.781 -2.915 16.454 1.00 94.88 120 ALA A N 1
ATOM 950 C CA . ALA A 1 120 ? -10.159 -4.152 17.130 1.00 94.88 120 ALA A CA 1
ATOM 951 C C . ALA A 1 120 ? -9.535 -4.284 18.534 1.00 94.88 120 ALA A C 1
ATOM 953 O O . ALA A 1 120 ? -10.221 -4.605 19.502 1.00 94.88 120 ALA A O 1
ATOM 954 N N . ILE A 1 121 ? -8.240 -4.006 18.663 1.00 94.25 121 ILE A N 1
ATOM 955 C CA . ILE A 1 121 ? -7.445 -4.390 19.832 1.00 94.25 121 ILE A CA 1
ATOM 956 C C . ILE A 1 121 ? -6.730 -3.194 20.458 1.00 94.25 121 ILE A C 1
ATOM 958 O O . ILE A 1 121 ? -6.876 -2.941 21.655 1.00 94.25 121 ILE A O 1
ATOM 962 N N . ASP A 1 122 ? -5.923 -2.473 19.680 1.00 93.56 122 ASP A N 1
ATOM 963 C CA . ASP A 1 122 ? -4.965 -1.514 20.240 1.00 93.56 122 ASP A CA 1
ATOM 964 C C . ASP A 1 122 ? -5.656 -0.292 20.850 1.00 93.56 122 ASP A C 1
ATOM 966 O O . ASP A 1 122 ? -5.303 0.135 21.948 1.00 93.56 122 ASP A O 1
ATOM 970 N N . TRP A 1 123 ? -6.658 0.261 20.166 1.00 93.75 123 TRP A N 1
ATOM 971 C CA . TRP A 1 123 ? -7.393 1.437 20.621 1.00 93.75 123 TRP A CA 1
ATOM 972 C C . TRP A 1 123 ? -8.211 1.133 21.864 1.00 93.75 123 TRP A C 1
ATOM 974 O O . TRP A 1 123 ? -8.134 1.911 22.806 1.00 93.75 123 TRP A O 1
ATOM 984 N N . ARG A 1 124 ? -8.877 -0.029 21.927 1.00 91.44 124 ARG A N 1
ATOM 985 C CA . ARG A 1 124 ? -9.640 -0.482 23.106 1.00 91.44 124 ARG A CA 1
ATOM 986 C C . ARG A 1 124 ? -8.803 -0.546 24.390 1.00 91.44 124 ARG A C 1
ATOM 988 O O . ARG A 1 124 ? -9.338 -0.425 25.486 1.00 91.44 124 ARG A O 1
ATOM 995 N N . ARG A 1 125 ? -7.480 -0.713 24.274 1.00 90.06 125 ARG A N 1
ATOM 996 C CA . ARG A 1 125 ? -6.544 -0.732 25.416 1.00 90.06 125 ARG A CA 1
ATOM 997 C C . ARG A 1 125 ? -6.138 0.663 25.902 1.00 90.06 125 ARG A C 1
ATOM 999 O O . ARG A 1 125 ? -5.539 0.776 26.969 1.00 90.06 125 ARG A O 1
ATOM 1006 N N . LEU A 1 126 ? -6.420 1.713 25.133 1.00 89.00 126 LEU A N 1
ATOM 1007 C CA . LEU A 1 126 ? -6.081 3.096 25.462 1.00 89.00 126 LEU A CA 1
ATOM 1008 C C . LEU A 1 126 ? -7.269 3.762 26.166 1.00 89.00 126 LEU A C 1
ATOM 1010 O O . LEU A 1 126 ? -8.136 4.344 25.519 1.00 89.00 126 LEU A O 1
ATOM 1014 N N . THR A 1 127 ? -7.285 3.706 27.498 1.00 77.88 127 THR A N 1
ATOM 1015 C CA . THR A 1 127 ? -8.397 4.190 28.342 1.00 77.88 127 THR A CA 1
ATOM 1016 C C . THR A 1 127 ? -8.750 5.666 28.151 1.00 77.88 127 THR A C 1
ATOM 1018 O O . THR A 1 127 ? -9.896 6.040 28.356 1.00 77.88 127 THR A O 1
ATOM 1021 N N . ASP A 1 128 ? -7.790 6.501 27.745 1.00 83.44 128 ASP A N 1
ATOM 1022 C CA . ASP A 1 128 ? -8.006 7.942 27.543 1.00 83.44 128 ASP A CA 1
ATOM 1023 C C . ASP A 1 128 ? -8.507 8.285 26.127 1.00 83.44 128 ASP A C 1
ATOM 1025 O O . ASP A 1 128 ? -8.855 9.433 25.848 1.00 83.44 128 ASP A O 1
ATOM 1029 N N . PHE A 1 129 ? -8.498 7.310 25.213 1.00 86.38 129 PHE A N 1
ATOM 1030 C CA . PHE A 1 129 ? -8.883 7.489 23.811 1.00 86.38 129 PHE A CA 1
ATOM 1031 C C . PHE A 1 129 ? -10.153 6.719 23.445 1.00 86.38 129 PHE A C 1
ATOM 1033 O O . PHE A 1 129 ? -10.960 7.227 22.668 1.00 86.38 129 PHE A O 1
ATOM 1040 N N . TRP A 1 130 ? -10.312 5.498 23.959 1.00 91.25 130 TRP A N 1
ATOM 1041 C CA . TRP A 1 130 ? -11.421 4.627 23.594 1.00 91.25 130 TRP A CA 1
ATOM 1042 C C . TRP A 1 130 ? -12.724 5.015 24.285 1.00 91.25 130 TRP A C 1
ATOM 1044 O O . TRP A 1 130 ? -12.779 5.183 25.500 1.00 91.25 130 TRP A O 1
ATOM 1054 N N . ASP A 1 131 ? -13.776 5.088 23.482 1.00 91.25 131 ASP A N 1
ATOM 1055 C CA . ASP A 1 131 ? -15.148 5.325 23.900 1.00 91.25 131 ASP A CA 1
ATOM 1056 C C . ASP A 1 131 ? -16.034 4.327 23.145 1.00 91.25 131 ASP A C 1
ATOM 1058 O O . ASP A 1 131 ? -16.131 4.388 21.917 1.00 91.25 131 ASP A O 1
ATOM 1062 N N . GLU A 1 132 ? -16.634 3.384 23.875 1.00 89.44 132 GLU A N 1
ATOM 1063 C CA . GLU A 1 132 ? -17.486 2.329 23.309 1.00 89.44 132 GLU A CA 1
ATOM 1064 C C . GLU A 1 132 ? -18.692 2.916 22.566 1.00 89.44 132 GLU A C 1
ATOM 1066 O O . GLU A 1 132 ? -19.096 2.385 21.533 1.00 89.44 132 GLU A O 1
ATOM 1071 N N . GLU A 1 133 ? -19.213 4.068 23.007 1.00 91.56 133 GLU A N 1
ATOM 1072 C CA . GLU A 1 133 ? -20.331 4.743 22.335 1.00 91.56 133 GLU A CA 1
ATOM 1073 C C . GLU A 1 133 ? -19.931 5.307 20.961 1.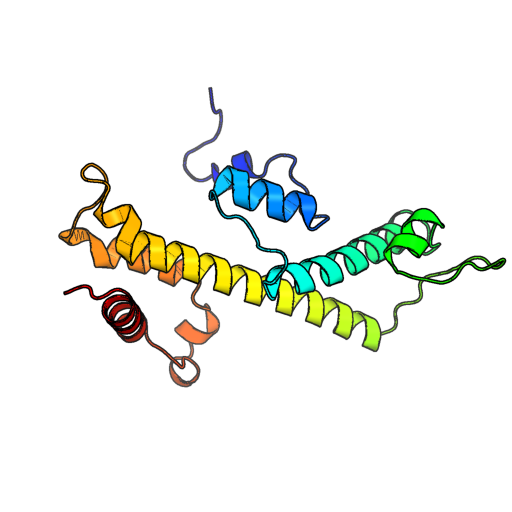00 91.56 133 GLU A C 1
ATOM 1075 O O . GLU A 1 133 ? -20.788 5.545 20.108 1.00 91.56 133 GLU A O 1
ATOM 1080 N N . LYS A 1 134 ? -18.628 5.507 20.725 1.00 92.56 134 LYS A N 1
ATOM 1081 C CA . LYS A 1 134 ? -18.070 6.013 19.461 1.00 92.56 134 LYS A CA 1
ATOM 1082 C C . LYS A 1 134 ? -17.415 4.935 18.605 1.00 92.56 134 LYS A C 1
ATOM 1084 O O . LYS A 1 134 ? -16.838 5.265 17.568 1.00 92.56 134 LYS A O 1
ATOM 1089 N N . GLU A 1 135 ? -17.516 3.663 18.985 1.00 92.44 135 GLU A N 1
ATOM 1090 C CA . GLU A 1 135 ? -16.920 2.537 18.255 1.00 92.44 135 GLU A CA 1
ATOM 1091 C C . GLU A 1 135 ? -17.244 2.576 16.750 1.00 92.44 135 GLU A C 1
ATOM 1093 O O . GLU A 1 135 ? -16.335 2.522 15.909 1.00 92.44 135 GLU A O 1
ATOM 1098 N N . ASP A 1 136 ? -18.529 2.738 16.424 1.00 92.56 136 ASP A N 1
ATOM 1099 C CA . ASP A 1 136 ? -19.029 2.810 15.049 1.00 92.56 136 ASP A CA 1
ATOM 1100 C C . ASP A 1 136 ? -18.531 4.060 14.314 1.00 92.56 136 ASP A C 1
ATOM 1102 O O . ASP A 1 136 ? -18.264 4.017 13.108 1.00 92.56 136 ASP A O 1
ATOM 1106 N N . GLU A 1 137 ? -18.380 5.185 15.021 1.00 94.19 137 GLU A N 1
ATOM 1107 C CA . GLU A 1 137 ? -17.837 6.424 14.458 1.00 94.19 137 GLU A CA 1
ATOM 1108 C C . GLU A 1 137 ? -16.359 6.242 14.090 1.00 94.19 137 GLU A C 1
ATOM 1110 O O . GLU A 1 137 ? -15.932 6.617 12.993 1.00 94.19 137 GLU A O 1
ATOM 1115 N N . TYR A 1 138 ? -15.574 5.630 14.982 1.00 94.00 138 TYR A N 1
ATOM 1116 C CA . TYR A 1 138 ? -14.164 5.340 14.737 1.00 94.00 138 TYR A CA 1
ATOM 1117 C C . TYR A 1 138 ? -13.982 4.384 13.563 1.00 94.00 138 TYR A C 1
ATOM 1119 O O . TYR A 1 138 ? -13.148 4.650 12.693 1.00 94.00 138 TYR A O 1
ATOM 1127 N N . PHE A 1 139 ? -14.785 3.318 13.492 1.00 95.06 139 PHE A N 1
ATOM 1128 C CA . PHE A 1 139 ? -14.717 2.395 12.364 1.00 95.06 139 PHE A CA 1
ATOM 1129 C C . PHE A 1 139 ? -15.148 3.058 11.058 1.00 95.06 139 PHE A C 1
ATOM 1131 O O . PHE A 1 139 ? -14.512 2.858 10.026 1.00 95.06 139 PHE A O 1
ATOM 1138 N N . SER A 1 140 ? -16.192 3.892 11.090 1.00 93.81 140 SER A N 1
ATOM 1139 C CA . SER A 1 140 ? -16.677 4.586 9.891 1.00 93.81 140 SER A CA 1
ATOM 1140 C C . SER A 1 140 ? -15.584 5.444 9.255 1.00 93.81 140 SER A C 1
ATOM 1142 O O . SER A 1 140 ? -15.448 5.436 8.039 1.00 93.81 140 SER A O 1
ATOM 1144 N N . LYS A 1 141 ? -14.720 6.082 10.056 1.00 93.44 141 LYS A N 1
ATOM 1145 C CA . LYS A 1 141 ? -13.559 6.826 9.533 1.00 93.44 141 LYS A CA 1
ATOM 1146 C C . LYS A 1 141 ? -12.566 5.926 8.797 1.00 93.44 141 LYS A C 1
ATOM 1148 O O . LYS A 1 141 ? -12.043 6.330 7.764 1.00 93.44 141 LYS A O 1
ATOM 1153 N N . ILE A 1 142 ? -12.308 4.717 9.301 1.00 94.69 142 ILE A N 1
ATOM 1154 C CA . ILE A 1 142 ? -11.458 3.732 8.611 1.00 94.69 142 ILE A CA 1
ATOM 1155 C C . ILE A 1 142 ? -12.140 3.305 7.309 1.00 94.69 142 ILE A C 1
ATOM 1157 O O . ILE A 1 142 ? -11.534 3.358 6.239 1.00 94.69 142 ILE A O 1
ATOM 1161 N N . TRP A 1 143 ? -13.416 2.931 7.392 1.00 92.69 143 TRP A N 1
ATOM 1162 C CA . TRP A 1 143 ? -14.200 2.490 6.248 1.00 92.69 143 TRP A CA 1
ATOM 1163 C C . TRP A 1 143 ? -14.228 3.535 5.133 1.00 92.69 143 TRP A C 1
ATOM 1165 O O . TRP A 1 143 ? -13.982 3.197 3.980 1.00 92.69 143 TRP A O 1
ATOM 1175 N N . ASP A 1 144 ? -14.470 4.803 5.451 1.00 90.75 144 ASP A N 1
ATOM 1176 C CA . ASP A 1 144 ? -14.597 5.868 4.456 1.00 90.75 144 ASP A CA 1
ATOM 1177 C C . ASP A 1 144 ? -13.288 6.124 3.691 1.00 90.75 144 ASP A C 1
ATOM 1179 O O . ASP A 1 144 ? -13.330 6.460 2.502 1.00 90.75 144 ASP A O 1
ATOM 1183 N N . ILE A 1 145 ? -12.139 5.912 4.346 1.00 91.69 145 ILE A N 1
ATOM 1184 C CA . ILE A 1 145 ? -10.804 6.040 3.742 1.00 91.69 145 ILE A CA 1
ATOM 1185 C C . ILE A 1 145 ? -10.520 4.890 2.770 1.00 91.69 145 ILE A C 1
ATOM 1187 O O . ILE A 1 145 ? -10.007 5.133 1.677 1.00 91.69 145 ILE A O 1
ATOM 1191 N N . PHE A 1 146 ? -10.815 3.649 3.166 1.00 91.62 146 PHE A N 1
ATOM 1192 C CA . PHE A 1 146 ? -10.360 2.464 2.429 1.00 91.62 146 PHE A CA 1
ATOM 1193 C C . PHE A 1 146 ? -11.409 1.851 1.504 1.00 91.62 146 PHE A C 1
ATOM 1195 O O . PHE A 1 146 ? -11.038 1.177 0.545 1.00 91.62 146 PHE A O 1
ATOM 1202 N N . SER A 1 147 ? -12.701 2.082 1.746 1.00 88.38 147 SER A N 1
ATOM 1203 C CA . SER A 1 147 ? -13.736 1.612 0.827 1.00 88.38 147 SER A CA 1
ATOM 1204 C C . SER A 1 147 ? -13.744 2.449 -0.451 1.00 88.38 147 SER A C 1
ATOM 1206 O O . SER A 1 147 ? -13.585 3.674 -0.448 1.00 88.38 147 SER A O 1
ATOM 1208 N N . SER A 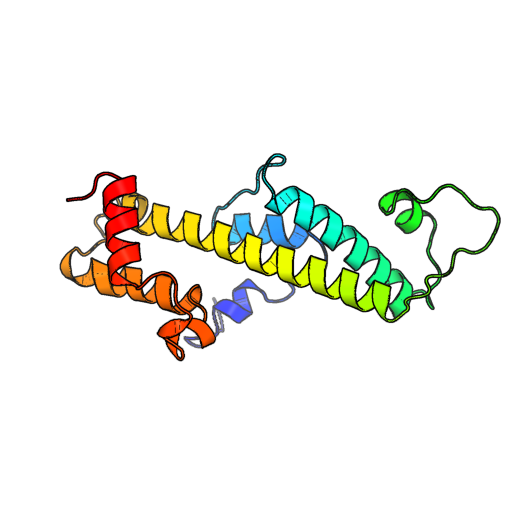1 148 ? -13.912 1.765 -1.575 1.00 83.38 148 SER A N 1
ATOM 1209 C CA . SER A 1 148 ? -13.993 2.384 -2.891 1.00 83.38 148 SER A CA 1
ATOM 1210 C C . SER A 1 148 ? -15.243 3.260 -2.988 1.00 83.38 148 SER A C 1
ATOM 1212 O O . SER A 1 148 ? -16.347 2.853 -2.632 1.00 83.38 148 SER A O 1
ATOM 1214 N N . VAL A 1 149 ? -15.081 4.483 -3.502 1.00 79.88 149 VAL A N 1
ATOM 1215 C CA . VAL A 1 149 ? -16.215 5.378 -3.799 1.00 79.88 149 VAL A CA 1
ATOM 1216 C C . VAL A 1 149 ? -17.163 4.732 -4.812 1.00 79.88 149 VAL A C 1
ATOM 1218 O O . VAL A 1 149 ? -18.369 4.940 -4.724 1.00 79.88 149 VAL A O 1
ATOM 1221 N N . ILE A 1 150 ? -16.618 3.971 -5.764 1.00 78.56 150 ILE A N 1
ATOM 1222 C CA . ILE A 1 150 ? -17.393 3.302 -6.812 1.00 78.56 150 ILE A CA 1
ATOM 1223 C C . ILE A 1 150 ? -18.267 2.228 -6.167 1.00 78.56 150 ILE A C 1
ATOM 1225 O O . ILE A 1 150 ? -19.483 2.281 -6.308 1.00 78.56 150 ILE A O 1
ATOM 1229 N N . ASP A 1 151 ? -17.668 1.356 -5.359 1.00 73.75 151 ASP A N 1
ATOM 1230 C CA . ASP A 1 151 ? -18.360 0.249 -4.690 1.00 73.75 151 ASP A CA 1
ATOM 1231 C C . ASP A 1 151 ? -19.437 0.779 -3.728 1.00 73.75 151 ASP A C 1
ATOM 1233 O O . ASP A 1 151 ? -20.511 0.202 -3.601 1.00 73.75 151 ASP A O 1
ATOM 1237 N N . ARG A 1 152 ? -19.203 1.935 -3.090 1.00 71.50 152 ARG A N 1
ATOM 1238 C CA . ARG A 1 152 ? -20.221 2.597 -2.254 1.00 71.50 152 ARG A CA 1
ATOM 1239 C C . ARG A 1 152 ? -21.412 3.138 -3.048 1.00 71.50 152 ARG A C 1
ATOM 1241 O O . ARG A 1 152 ? -22.515 3.184 -2.509 1.00 71.50 152 ARG A O 1
ATOM 1248 N N . ASN A 1 153 ? -21.193 3.604 -4.277 1.00 73.56 153 ASN A N 1
ATOM 1249 C CA . ASN A 1 153 ? -22.243 4.194 -5.114 1.00 73.56 153 ASN A CA 1
ATOM 1250 C C . ASN A 1 153 ? -23.007 3.135 -5.921 1.00 73.56 153 ASN A C 1
ATOM 1252 O O . ASN A 1 153 ? -24.177 3.338 -6.243 1.00 73.56 153 ASN A O 1
ATOM 1256 N N . GLU A 1 154 ? -22.359 2.015 -6.228 1.00 75.75 154 GLU A N 1
ATOM 1257 C CA . GLU A 1 154 ? -22.917 0.895 -6.978 1.00 75.75 154 GLU A CA 1
ATOM 1258 C C . GLU A 1 154 ? -23.002 -0.324 -6.057 1.00 75.75 154 GLU A C 1
ATOM 1260 O O . GLU A 1 154 ? -22.157 -1.212 -6.092 1.00 75.75 154 GLU A O 1
ATOM 1265 N N . ALA A 1 155 ? -24.036 -0.355 -5.209 1.00 62.28 155 ALA A N 1
ATOM 1266 C CA . ALA A 1 155 ? -24.211 -1.387 -4.182 1.00 62.28 155 ALA A CA 1
ATOM 1267 C C . ALA A 1 155 ? -24.222 -2.825 -4.740 1.00 62.28 155 ALA A C 1
ATOM 1269 O O . ALA A 1 155 ? -23.837 -3.749 -4.034 1.00 62.28 155 ALA A O 1
ATOM 1270 N N . ASP A 1 156 ? -24.603 -3.005 -6.008 1.00 66.81 156 ASP A N 1
ATOM 1271 C CA . ASP A 1 156 ? -24.590 -4.304 -6.694 1.00 66.81 156 ASP A CA 1
ATOM 1272 C C . ASP A 1 156 ? -23.168 -4.810 -7.014 1.00 66.81 156 ASP A C 1
ATOM 1274 O O . ASP A 1 156 ? -22.986 -5.988 -7.319 1.00 66.81 156 ASP A O 1
ATOM 1278 N N . LEU A 1 157 ? -22.161 -3.931 -6.961 1.00 64.94 157 LEU A N 1
ATOM 1279 C CA . LEU A 1 157 ? -20.745 -4.267 -7.131 1.00 64.94 157 LEU A CA 1
ATOM 1280 C C . LEU A 1 157 ? -20.019 -4.475 -5.796 1.00 64.94 157 LEU A C 1
ATOM 1282 O O . LEU A 1 157 ? -18.921 -5.031 -5.784 1.00 64.94 157 LEU A O 1
ATOM 1286 N N . ALA A 1 158 ? -20.598 -4.028 -4.680 1.00 70.38 158 ALA A N 1
ATOM 1287 C CA . ALA A 1 158 ? -19.990 -4.183 -3.368 1.00 70.38 158 ALA A CA 1
ATOM 1288 C C . ALA A 1 158 ? -20.185 -5.614 -2.854 1.00 70.38 158 ALA A C 1
ATOM 1290 O O . ALA A 1 158 ? -21.289 -6.014 -2.493 1.00 70.38 158 ALA A O 1
ATOM 1291 N N . GLU A 1 159 ? -19.095 -6.375 -2.755 1.00 75.81 159 GLU A N 1
ATOM 1292 C CA . GLU A 1 159 ? -19.125 -7.728 -2.176 1.00 75.81 159 GLU A CA 1
ATOM 1293 C C . GLU A 1 159 ? -19.425 -7.731 -0.667 1.00 75.81 159 GLU A C 1
ATOM 1295 O O . GLU A 1 159 ? -19.781 -8.770 -0.113 1.00 75.81 159 GLU A O 1
ATOM 1300 N N . MET A 1 160 ? -19.252 -6.591 0.012 1.00 84.56 160 MET A N 1
ATOM 1301 C CA . MET A 1 160 ? -19.366 -6.488 1.465 1.00 84.56 160 MET A CA 1
ATOM 1302 C C . MET A 1 160 ? -19.819 -5.095 1.907 1.00 84.56 160 MET A C 1
ATOM 1304 O O . MET A 1 160 ? -19.260 -4.071 1.509 1.00 84.56 160 MET A O 1
ATOM 1308 N N . THR A 1 161 ? -20.802 -5.054 2.798 1.00 88.25 161 THR A N 1
ATOM 1309 C CA . THR A 1 161 ? -21.252 -3.836 3.476 1.00 88.25 161 THR A CA 1
ATOM 1310 C C . THR A 1 161 ? -20.372 -3.505 4.686 1.00 88.25 161 THR A C 1
ATOM 1312 O O . THR A 1 161 ? -19.715 -4.367 5.272 1.00 88.25 161 THR A O 1
ATOM 1315 N N . LYS A 1 162 ? -20.411 -2.245 5.143 1.00 90.38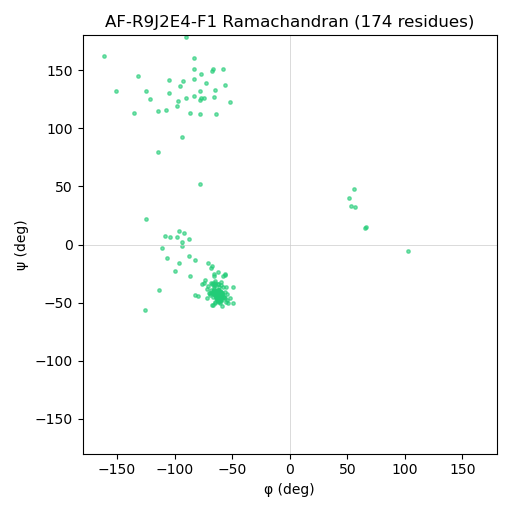 162 LYS A N 1
ATOM 1316 C CA . LYS A 1 162 ? -19.702 -1.818 6.364 1.00 90.38 162 LYS A CA 1
ATOM 1317 C C . LYS A 1 162 ? -20.078 -2.670 7.583 1.00 90.38 162 LYS A C 1
ATOM 1319 O O . LYS A 1 162 ? -19.208 -3.030 8.364 1.00 90.38 162 LYS A O 1
ATOM 1324 N N . ALA A 1 163 ? -21.366 -2.983 7.743 1.00 90.88 163 ALA A N 1
ATOM 1325 C CA . ALA A 1 163 ? -21.859 -3.768 8.873 1.00 90.88 163 ALA A CA 1
ATOM 1326 C C . ALA A 1 163 ? -21.336 -5.213 8.836 1.00 90.88 163 ALA A C 1
ATOM 1328 O O . ALA A 1 163 ? -20.912 -5.740 9.861 1.00 90.88 163 ALA A O 1
ATOM 1329 N N . GLU A 1 164 ? -21.309 -5.835 7.655 1.00 92.00 164 GLU A N 1
ATOM 1330 C CA . GLU A 1 164 ? -20.714 -7.165 7.472 1.00 92.00 164 GLU A CA 1
ATOM 1331 C C . GLU A 1 164 ? -19.216 -7.155 7.778 1.00 92.00 164 GLU A C 1
ATOM 1333 O O . GLU A 1 164 ? -18.731 -8.059 8.453 1.00 92.00 164 GLU A O 1
ATOM 1338 N N . CYS A 1 165 ? -18.502 -6.104 7.366 1.00 92.94 165 CYS A N 1
ATOM 1339 C CA . CYS A 1 165 ? -17.082 -5.951 7.664 1.00 92.94 165 CYS A CA 1
ATOM 1340 C C . CYS A 1 165 ? -16.810 -5.798 9.170 1.00 92.94 165 CYS A C 1
ATOM 1342 O O . CYS A 1 165 ? -15.947 -6.491 9.706 1.00 92.94 165 CYS A O 1
ATOM 1344 N N . ILE A 1 166 ? -17.579 -4.952 9.870 1.00 93.75 166 ILE A N 1
ATOM 1345 C CA . ILE A 1 166 ? -17.489 -4.809 11.334 1.00 93.75 166 ILE A CA 1
ATOM 1346 C C . ILE A 1 166 ? -17.684 -6.170 12.003 1.00 93.75 166 ILE A C 1
ATOM 1348 O O . ILE A 1 166 ? -16.864 -6.575 12.823 1.00 93.75 166 ILE A O 1
ATOM 1352 N N . ASN A 1 167 ? -18.737 -6.896 11.620 1.00 94.00 167 ASN A N 1
ATOM 1353 C CA . ASN A 1 167 ? -19.030 -8.210 12.186 1.00 94.00 167 ASN A CA 1
ATOM 1354 C C . ASN A 1 167 ? -17.910 -9.219 11.902 1.00 94.00 167 ASN A C 1
ATOM 1356 O O . ASN A 1 167 ? -17.523 -9.957 12.803 1.00 94.00 167 ASN A O 1
ATOM 1360 N N . ALA A 1 168 ? -17.354 -9.231 10.688 1.00 94.19 168 ALA A N 1
ATOM 1361 C CA . ALA A 1 168 ? -16.236 -10.101 10.336 1.00 94.19 168 ALA A CA 1
ATOM 1362 C C . ALA A 1 168 ? -15.000 -9.822 11.206 1.00 94.19 168 ALA A C 1
ATOM 1364 O O . ALA A 1 168 ? -14.420 -10.757 11.752 1.00 94.19 168 ALA A O 1
ATOM 1365 N N . ILE A 1 169 ? -14.653 -8.547 11.409 1.00 94.56 169 ILE A N 1
ATOM 1366 C CA . ILE A 1 169 ? -13.528 -8.145 12.267 1.00 94.56 169 ILE A CA 1
ATOM 1367 C C . ILE A 1 169 ? -13.805 -8.516 13.729 1.00 94.56 169 ILE A C 1
ATOM 1369 O O . ILE A 1 169 ? -12.924 -9.047 14.404 1.00 94.56 169 ILE A O 1
ATOM 1373 N N . LYS A 1 170 ? -15.027 -8.293 14.232 1.00 94.56 170 LYS A N 1
ATOM 1374 C CA . LYS A 1 170 ? -15.403 -8.710 15.592 1.00 94.56 170 LYS A CA 1
ATOM 1375 C C . LYS A 1 170 ? -15.258 -10.216 15.788 1.00 94.56 170 LYS A C 1
ATOM 1377 O O . LYS A 1 170 ? -14.688 -10.641 16.787 1.00 94.56 170 LYS A O 1
ATOM 1382 N N . ILE A 1 171 ? -15.700 -11.014 14.817 1.00 95.12 171 ILE A N 1
ATOM 1383 C CA . ILE A 1 171 ? -15.547 -12.475 14.837 1.00 95.12 171 ILE A CA 1
ATOM 1384 C C . ILE A 1 171 ? -14.064 -12.868 14.821 1.00 95.12 171 ILE A C 1
ATOM 1386 O O . ILE A 1 171 ? -13.645 -13.693 15.631 1.00 95.12 171 ILE A O 1
ATOM 1390 N N . GLU A 1 172 ? -13.269 -12.276 13.927 1.00 94.94 172 GLU A N 1
ATOM 1391 C CA . GLU A 1 172 ? -11.838 -12.572 13.786 1.00 94.94 172 GLU A CA 1
ATOM 1392 C C . GLU A 1 172 ? -11.061 -12.299 15.082 1.00 94.94 172 GLU A C 1
ATOM 1394 O O . GLU A 1 172 ? -10.232 -13.114 15.496 1.00 94.94 172 GLU A O 1
ATOM 1399 N N . TYR A 1 173 ? -11.374 -11.192 15.757 1.00 94.81 173 TYR A N 1
ATOM 1400 C CA . TYR A 1 173 ? -10.698 -10.761 16.982 1.00 94.81 173 TYR A CA 1
ATOM 1401 C C . TYR A 1 173 ? -11.420 -11.139 18.283 1.00 94.81 173 TYR A C 1
ATOM 1403 O O . TYR A 1 173 ? -10.954 -10.747 19.353 1.00 94.81 173 TYR A O 1
ATOM 1411 N N . GLN A 1 174 ? -12.498 -11.928 18.212 1.00 92.81 174 GLN A N 1
ATOM 1412 C CA . GLN A 1 174 ? -13.271 -12.408 19.369 1.00 92.81 174 GLN A CA 1
ATOM 1413 C C . GLN A 1 174 ? -13.790 -11.264 20.256 1.00 92.81 174 GLN A C 1
ATOM 1415 O O . GLN A 1 174 ? -13.618 -11.269 21.475 1.00 92.81 174 GLN A O 1
ATOM 1420 N N . LEU A 1 175 ? -14.391 -10.262 19.618 1.00 88.19 175 LEU A N 1
ATOM 1421 C CA . LEU A 1 175 ? -15.043 -9.131 20.271 1.00 88.19 175 LEU A CA 1
ATOM 1422 C C . LEU A 1 175 ? -16.543 -9.411 20.409 1.00 88.19 175 LEU A C 1
ATOM 1424 O O . LEU A 1 175 ? -17.162 -9.889 19.456 1.00 88.19 175 LEU A O 1
ATOM 1428 N N . ASP A 1 176 ? -17.096 -9.092 21.579 1.00 71.31 176 ASP A N 1
ATOM 1429 C CA . ASP A 1 176 ? -18.529 -9.212 21.879 1.00 71.31 176 ASP A CA 1
ATOM 1430 C C . ASP A 1 176 ? -19.392 -8.133 21.176 1.00 71.31 176 ASP A C 1
ATOM 1432 O O . ASP A 1 176 ? -18.893 -7.023 20.835 1.00 71.31 176 ASP A O 1
#

Solvent-accessible surface area (backbone atoms only — not comparable to full-atom values): 10511 Å² total; per-residue (Å²): 135,85,90,69,61,94,89,41,60,71,58,61,75,48,56,96,62,64,84,67,39,47,66,50,45,51,49,48,38,33,70,77,70,69,43,82,83,51,83,87,38,71,60,44,56,38,35,56,55,48,33,45,51,36,50,52,50,46,21,48,74,77,41,82,21,34,55,51,70,76,53,31,56,74,62,71,48,78,93,67,96,64,87,49,65,71,80,81,53,72,68,54,51,51,52,52,49,48,51,53,50,52,37,52,52,48,48,50,50,54,50,47,52,53,50,50,48,33,63,71,50,57,42,67,70,35,77,93,74,48,50,81,92,44,47,68,60,59,49,46,58,54,46,67,71,71,51,54,71,62,38,70,73,38,62,92,70,39,93,68,52,73,68,57,50,52,50,50,51,29,61,76,69,73,52,134